Protein AF-A0A1X7TCY3-F1 (afdb_monomer_lite)

Secondary structure (DSSP, 8-state):
---S-EEE-HHHHHTBTTHHHH-SS-------------EEE-GGG--PPPPHHHHS---SEEEEEE--STT----HHHHHHHHHHHHHHHHS--SSS----EEEEETTEEEEE-SSS-EEEEEEEGGGTEEEEEE-

Foldseek 3Di:
DQDQKDFADPVLVVQEPCVVVVDPDDPDDDDDPDDRDGDIDGLQPFAADDDPVVVPDDFPDKDKDFDPDPPDFDPLSNQRSVVRVCSVVQRDDDPDPPFSWHWYDHNFWIKIDRNPQKIWIWGQDDRRGMTMITID

Radius of gyration: 16.59 Å; chains: 1; bounding box: 41×36×46 Å

Organism: Amphimedon queenslandica (NCBI:txid400682)

Structure (mmCIF, N/CA/C/O backbone):
data_AF-A0A1X7TCY3-F1
#
_entry.id   AF-A0A1X7TCY3-F1
#
loop_
_atom_site.group_PDB
_atom_site.id
_atom_site.type_symbol
_atom_site.label_atom_id
_atom_site.label_alt_id
_atom_site.label_comp_id
_atom_site.label_asym_id
_atom_site.label_entity_id
_atom_site.label_seq_id
_atom_site.pdbx_PDB_ins_code
_atom_site.Cartn_x
_atom_site.Cartn_y
_atom_site.Cartn_z
_atom_site.occupancy
_atom_site.B_iso_or_equiv
_atom_site.auth_seq_id
_atom_site.auth_comp_id
_atom_site.auth_asym_id
_atom_site.auth_atom_id
_atom_site.pdbx_PDB_model_num
ATOM 1 N N . ASN A 1 1 ? -14.920 -9.802 -8.657 1.00 52.78 1 ASN A N 1
ATOM 2 C CA . ASN A 1 1 ? -14.302 -10.869 -7.839 1.00 52.78 1 ASN A CA 1
ATOM 3 C C . ASN A 1 1 ? -13.166 -10.291 -7.012 1.00 52.78 1 ASN A C 1
ATOM 5 O O . ASN A 1 1 ? -12.562 -9.324 -7.452 1.00 52.78 1 ASN A O 1
ATOM 9 N N . MET A 1 2 ? -12.927 -10.809 -5.801 1.00 55.56 2 MET A N 1
ATOM 10 C CA . MET A 1 2 ? -11.740 -10.451 -5.011 1.00 55.56 2 MET A CA 1
ATOM 11 C C . MET A 1 2 ? -10.569 -11.301 -5.497 1.00 55.56 2 MET A C 1
ATOM 13 O O . MET A 1 2 ? -10.539 -12.500 -5.231 1.00 55.56 2 MET A O 1
ATOM 17 N N . GLU A 1 3 ? -9.649 -10.689 -6.228 1.00 70.50 3 GLU A N 1
ATOM 18 C CA . GLU A 1 3 ? -8.428 -11.338 -6.702 1.00 70.50 3 GLU A CA 1
ATOM 19 C C . GLU A 1 3 ? -7.430 -11.467 -5.537 1.00 70.50 3 GLU A C 1
ATOM 21 O O . GLU A 1 3 ? -7.356 -10.586 -4.679 1.00 70.50 3 GLU A O 1
ATOM 26 N N . LEU A 1 4 ? -6.729 -12.603 -5.448 1.00 81.25 4 LEU A N 1
ATOM 27 C CA . LEU A 1 4 ? -5.684 -12.857 -4.437 1.00 81.25 4 LEU A CA 1
ATOM 28 C C . LEU A 1 4 ? -4.290 -12.467 -4.942 1.00 81.25 4 LEU A C 1
ATOM 30 O O . LEU A 1 4 ? -3.389 -12.202 -4.150 1.00 81.25 4 LEU A O 1
ATOM 34 N N . CYS A 1 5 ? -4.138 -12.435 -6.259 1.00 86.19 5 CYS A N 1
ATOM 35 C CA . CYS A 1 5 ? -2.953 -12.008 -6.971 1.00 86.19 5 CYS A CA 1
ATOM 36 C C . CYS A 1 5 ? -3.365 -11.395 -8.306 1.00 86.19 5 CYS A C 1
ATOM 38 O O . CYS A 1 5 ? -4.496 -11.586 -8.759 1.00 86.19 5 CYS A O 1
ATOM 40 N N . GLN A 1 6 ? -2.438 -10.682 -8.936 1.00 83.94 6 GLN A N 1
ATOM 41 C CA . GLN A 1 6 ? -2.639 -10.105 -10.260 1.00 83.94 6 GLN A CA 1
ATOM 42 C C . GLN A 1 6 ? -1.427 -10.395 -11.130 1.00 83.94 6 GLN A C 1
ATOM 44 O O . GLN A 1 6 ? -0.289 -10.270 -10.678 1.00 83.94 6 GLN A O 1
ATOM 49 N N . GLN A 1 7 ? -1.673 -10.758 -12.387 1.00 83.81 7 GLN A N 1
ATOM 50 C CA . GLN A 1 7 ? -0.617 -10.755 -13.385 1.00 83.81 7 GLN A CA 1
ATOM 51 C C . GLN A 1 7 ? -0.194 -9.309 -13.664 1.00 83.81 7 GLN A C 1
ATOM 53 O O . GLN A 1 7 ? -1.048 -8.456 -13.917 1.00 83.81 7 GLN A O 1
ATOM 58 N N . ILE A 1 8 ? 1.108 -9.042 -13.615 1.00 80.00 8 ILE A N 1
ATOM 59 C CA . ILE A 1 8 ? 1.683 -7.713 -13.857 1.00 80.00 8 ILE A CA 1
ATOM 60 C C . ILE A 1 8 ? 2.597 -7.735 -15.083 1.00 80.00 8 ILE A C 1
ATOM 62 O O . ILE A 1 8 ? 3.201 -8.756 -15.411 1.00 80.00 8 ILE A O 1
ATOM 66 N N . ASN A 1 9 ? 2.688 -6.600 -15.778 1.00 76.56 9 ASN A N 1
ATOM 67 C CA . ASN A 1 9 ? 3.649 -6.425 -16.865 1.00 76.56 9 ASN A CA 1
ATOM 68 C C . ASN A 1 9 ? 5.071 -6.348 -16.274 1.00 76.56 9 ASN A C 1
ATOM 70 O O . ASN A 1 9 ? 5.246 -5.652 -15.273 1.00 76.56 9 ASN A O 1
ATOM 74 N N . PRO A 1 10 ? 6.094 -6.976 -16.879 1.00 78.75 10 PRO A N 1
ATOM 75 C CA . PRO A 1 10 ? 7.488 -6.797 -16.465 1.00 78.75 10 PRO A CA 1
ATOM 76 C C . PRO A 1 10 ? 7.947 -5.335 -16.318 1.00 78.75 10 PRO A C 1
ATOM 78 O O . PRO A 1 10 ? 8.783 -5.044 -15.464 1.00 78.75 10 PRO A O 1
ATOM 81 N N . SER A 1 11 ? 7.382 -4.387 -17.077 1.00 76.38 11 SER A N 1
ATOM 82 C CA . SER A 1 11 ? 7.660 -2.951 -16.912 1.00 76.38 11 SER A CA 1
ATOM 83 C C . SER A 1 11 ? 7.294 -2.422 -15.520 1.00 76.38 11 SER A C 1
ATOM 85 O O . SER A 1 11 ? 7.976 -1.536 -15.007 1.00 76.38 11 SER A O 1
ATOM 87 N N . PHE A 1 12 ? 6.291 -3.015 -14.864 1.00 77.81 12 PHE A N 1
ATOM 88 C CA . PHE A 1 12 ? 5.876 -2.674 -13.504 1.00 77.81 12 PHE A CA 1
ATOM 89 C C . PHE A 1 12 ? 7.001 -2.895 -12.485 1.00 77.81 12 PHE A C 1
ATOM 91 O O . PHE A 1 12 ? 7.131 -2.124 -11.537 1.00 77.81 12 PHE A O 1
ATOM 98 N N . LEU A 1 13 ? 7.871 -3.891 -12.695 1.00 78.75 13 LEU A N 1
ATOM 99 C CA . LEU A 1 13 ? 9.019 -4.122 -11.811 1.00 78.75 13 LEU A CA 1
ATOM 100 C C . LEU A 1 13 ? 10.026 -2.969 -11.852 1.00 78.75 13 LEU A C 1
ATOM 102 O O . LEU A 1 13 ? 10.641 -2.670 -10.838 1.00 78.75 13 LEU A O 1
ATOM 106 N N . ARG A 1 14 ? 10.171 -2.280 -12.991 1.00 77.62 14 ARG A N 1
ATOM 107 C CA . ARG A 1 14 ? 11.079 -1.122 -13.113 1.00 77.62 14 ARG A CA 1
ATOM 108 C C . ARG A 1 14 ? 10.550 0.124 -12.410 1.00 77.62 14 ARG A C 1
ATOM 110 O O . ARG A 1 14 ? 11.314 1.027 -12.091 1.00 77.62 14 ARG A O 1
ATOM 117 N N . MET A 1 15 ? 9.240 0.176 -12.206 1.00 78.62 15 MET A N 1
ATOM 118 C CA . MET A 1 15 ? 8.528 1.302 -11.605 1.00 78.62 15 MET A CA 1
ATOM 119 C C . MET A 1 15 ? 8.257 1.078 -10.116 1.00 78.62 15 MET A C 1
ATOM 121 O O . MET A 1 15 ? 7.634 1.921 -9.470 1.00 78.62 15 MET A O 1
ATOM 125 N N . THR A 1 16 ? 8.686 -0.062 -9.568 1.00 82.19 16 THR A N 1
ATOM 126 C CA . THR A 1 16 ? 8.396 -0.460 -8.194 1.00 82.19 16 THR A CA 1
ATOM 127 C C . THR A 1 16 ? 9.618 -1.011 -7.481 1.00 82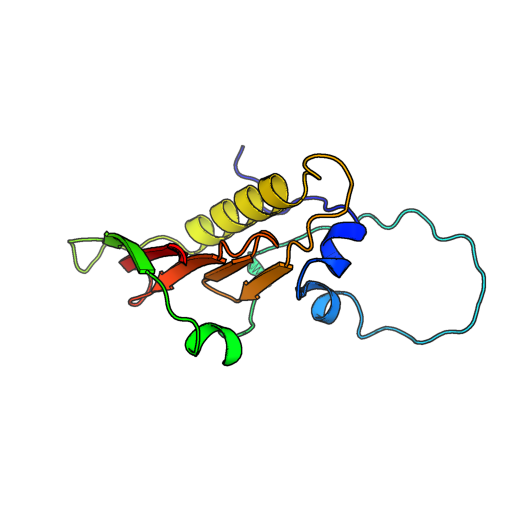.19 16 THR A C 1
ATOM 129 O O . THR A 1 16 ? 10.584 -1.440 -8.101 1.00 82.19 16 THR A O 1
ATOM 132 N N . ASN A 1 17 ? 9.565 -1.057 -6.153 1.00 84.81 17 ASN A N 1
ATOM 133 C CA . ASN A 1 17 ? 10.574 -1.744 -5.342 1.00 84.81 17 ASN A CA 1
ATOM 134 C C . ASN A 1 17 ? 10.392 -3.277 -5.312 1.00 84.81 17 ASN A C 1
ATOM 136 O O . ASN A 1 17 ? 11.054 -3.957 -4.534 1.00 84.81 17 ASN A O 1
ATOM 140 N N . LEU A 1 18 ? 9.517 -3.843 -6.153 1.00 79.62 18 LEU A N 1
ATOM 141 C CA . LEU A 1 18 ? 9.262 -5.287 -6.197 1.00 79.62 18 LEU A CA 1
ATOM 142 C C . LEU A 1 18 ? 10.362 -6.069 -6.927 1.00 79.62 18 LEU A C 1
ATOM 144 O O . LEU A 1 18 ? 10.420 -7.288 -6.798 1.00 79.62 18 LEU A O 1
ATOM 148 N N . HIS A 1 19 ? 11.254 -5.395 -7.660 1.00 70.75 19 HIS A N 1
ATOM 149 C CA . HIS A 1 19 ? 12.378 -6.044 -8.341 1.00 70.75 19 HIS A CA 1
ATOM 150 C C . HIS A 1 19 ? 13.311 -6.784 -7.367 1.00 70.75 19 HIS A C 1
ATOM 152 O O . HIS A 1 19 ? 13.841 -7.835 -7.712 1.00 70.75 19 HIS A O 1
ATOM 158 N N . GLN A 1 20 ? 13.483 -6.279 -6.140 1.00 57.47 20 GLN A N 1
ATOM 159 C CA . GLN A 1 20 ? 14.302 -6.943 -5.115 1.00 57.47 20 GLN A CA 1
ATOM 160 C C . GLN A 1 20 ? 13.706 -8.279 -4.645 1.00 57.47 20 GLN A C 1
ATOM 162 O O . GLN A 1 20 ? 14.440 -9.130 -4.167 1.00 57.47 20 GLN A O 1
ATOM 167 N N . LEU A 1 21 ? 12.393 -8.483 -4.806 1.00 53.97 21 LEU A N 1
ATOM 168 C CA . LEU A 1 21 ? 11.722 -9.750 -4.489 1.00 53.97 21 LEU A CA 1
ATOM 169 C C . LEU A 1 21 ? 11.712 -10.728 -5.671 1.00 53.97 21 LEU A C 1
ATOM 171 O O . LEU A 1 21 ? 11.375 -11.894 -5.489 1.00 53.97 21 LEU A O 1
ATOM 175 N N . ALA A 1 22 ? 12.013 -10.250 -6.881 1.00 53.72 22 ALA A N 1
ATOM 176 C CA . ALA A 1 22 ? 11.939 -11.043 -8.101 1.00 53.72 22 ALA A CA 1
ATOM 177 C C . ALA A 1 22 ? 13.265 -11.734 -8.455 1.00 53.72 22 ALA A C 1
ATOM 179 O O . ALA A 1 22 ? 13.230 -12.687 -9.225 1.00 53.72 22 ALA A O 1
ATOM 180 N N . VAL A 1 23 ? 14.412 -11.275 -7.928 1.00 45.97 23 VAL A N 1
ATOM 181 C CA . VAL A 1 23 ? 15.735 -11.800 -8.301 1.00 45.97 23 VAL A CA 1
ATOM 182 C C . VAL A 1 23 ? 16.731 -11.722 -7.131 1.00 45.97 23 VAL A C 1
ATOM 184 O O . VAL A 1 23 ? 17.337 -10.679 -6.896 1.00 45.97 23 VAL A O 1
ATOM 187 N N . GLU A 1 24 ? 16.936 -12.852 -6.447 1.00 44.97 24 GLU A N 1
ATOM 188 C CA . GLU A 1 24 ? 18.267 -13.273 -5.961 1.00 44.97 24 GLU A CA 1
ATOM 189 C C . GLU A 1 24 ? 18.928 -14.273 -6.942 1.00 44.97 24 GLU A C 1
ATOM 191 O O . GLU A 1 24 ? 20.013 -14.775 -6.672 1.00 44.97 24 GLU A O 1
ATOM 196 N N . GLU A 1 25 ? 18.324 -14.550 -8.105 1.00 46.78 25 GLU A N 1
ATOM 197 C CA . GLU A 1 25 ? 18.841 -15.530 -9.069 1.00 46.78 25 GLU A CA 1
ATOM 198 C C . GLU A 1 25 ? 19.517 -14.863 -10.283 1.00 46.78 25 GLU A C 1
ATOM 200 O O . GLU A 1 25 ? 18.878 -14.396 -11.221 1.00 46.78 25 GLU A O 1
ATOM 205 N N . GLU A 1 26 ? 20.850 -14.871 -10.211 1.00 41.88 26 GLU A N 1
ATOM 206 C CA . GLU A 1 26 ? 21.790 -15.085 -11.320 1.00 41.88 26 GLU A CA 1
ATOM 207 C C . GLU A 1 26 ? 22.009 -13.936 -12.326 1.00 41.88 26 GLU A C 1
ATOM 209 O O . GLU A 1 26 ? 21.341 -13.769 -13.347 1.00 41.88 26 GLU A O 1
ATOM 214 N N . GLU A 1 27 ? 23.099 -13.201 -12.081 1.00 41.47 27 GLU A N 1
ATOM 215 C CA . GLU A 1 27 ? 23.968 -12.711 -13.151 1.00 41.47 27 GLU A CA 1
ATOM 216 C C . GLU A 1 27 ? 24.485 -13.913 -13.970 1.00 41.47 27 GLU A C 1
ATOM 218 O O . GLU A 1 27 ? 25.570 -14.418 -13.701 1.00 41.47 27 GLU A O 1
ATOM 223 N N . GLU A 1 28 ? 23.738 -14.390 -14.969 1.00 41.97 28 GLU A N 1
ATOM 224 C CA . GLU A 1 28 ? 24.316 -15.249 -16.011 1.00 41.97 28 GLU A CA 1
ATOM 225 C C . GLU A 1 28 ? 24.283 -14.580 -17.390 1.00 41.97 28 GLU A C 1
ATOM 227 O O . GLU A 1 28 ? 23.251 -14.254 -17.985 1.00 41.97 28 GLU A O 1
ATOM 232 N N . GLU A 1 29 ? 25.501 -14.376 -17.885 1.00 42.75 29 GLU A N 1
ATOM 233 C CA . GLU A 1 29 ? 25.867 -14.128 -19.267 1.00 42.75 29 GLU A CA 1
ATOM 234 C C . GLU A 1 29 ? 25.244 -15.190 -20.188 1.00 42.75 29 GLU A C 1
ATOM 236 O O . GLU A 1 29 ? 25.674 -16.338 -20.211 1.00 42.75 29 GLU A O 1
ATOM 241 N N . GLY A 1 30 ? 24.269 -14.832 -21.024 1.00 43.12 30 GLY A N 1
ATOM 242 C CA . GLY A 1 30 ? 23.822 -15.787 -22.038 1.00 43.12 30 GLY A CA 1
ATOM 243 C C . GLY A 1 30 ? 22.568 -15.384 -22.782 1.00 43.12 30 GLY A C 1
ATOM 244 O O . GLY A 1 30 ? 21.456 -15.503 -22.276 1.00 43.12 30 GLY A O 1
ATOM 245 N N . GLY A 1 31 ? 22.736 -14.949 -24.031 1.00 50.34 31 GLY A N 1
ATOM 246 C CA . GLY A 1 31 ? 21.628 -14.734 -24.953 1.00 50.34 31 GLY A CA 1
ATOM 247 C C . GLY A 1 31 ? 20.844 -16.024 -25.184 1.00 50.34 31 GLY A C 1
ATOM 248 O O . GLY A 1 31 ? 21.260 -16.869 -25.968 1.00 50.34 31 GLY A O 1
ATOM 249 N N . THR A 1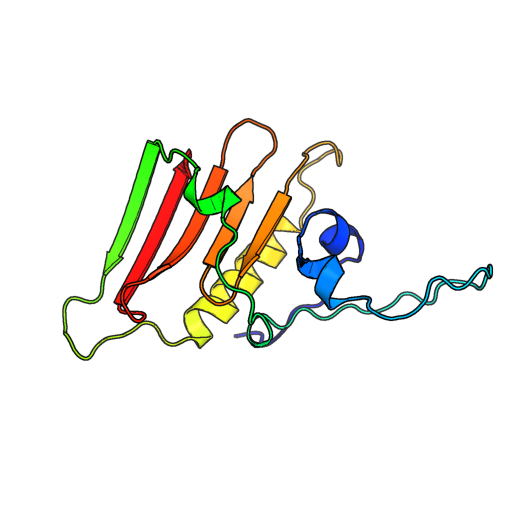 32 ? 19.684 -16.138 -24.545 1.00 41.69 32 THR A N 1
ATOM 250 C CA . THR A 1 32 ? 18.668 -17.135 -24.887 1.00 41.69 32 THR A CA 1
ATOM 251 C C . THR A 1 32 ? 17.310 -16.445 -24.898 1.00 41.69 32 THR A C 1
ATOM 253 O O . THR A 1 32 ? 17.034 -15.585 -24.062 1.00 41.69 32 THR A O 1
ATOM 256 N N . GLU A 1 33 ? 16.494 -16.762 -25.901 1.00 45.78 33 GLU A N 1
ATOM 257 C CA . GLU A 1 33 ? 15.156 -16.213 -26.128 1.00 45.78 33 GLU A CA 1
ATOM 258 C C . GLU A 1 33 ? 14.347 -16.155 -24.821 1.00 45.78 33 GLU A C 1
ATOM 260 O O . GLU A 1 33 ? 13.957 -17.185 -24.268 1.00 45.78 33 GLU A O 1
ATOM 265 N N . ARG A 1 34 ? 14.107 -14.939 -24.306 1.00 57.41 34 ARG A N 1
ATOM 266 C CA . ARG A 1 34 ? 13.311 -14.722 -23.092 1.00 57.41 34 ARG A CA 1
ATOM 267 C C . ARG A 1 34 ? 11.876 -15.156 -23.362 1.00 57.41 34 ARG A C 1
ATOM 269 O O . ARG A 1 34 ? 11.094 -14.417 -23.957 1.00 57.41 34 ARG A O 1
ATOM 276 N N . ARG A 1 35 ? 11.533 -16.366 -22.924 1.00 57.06 35 ARG A N 1
ATOM 277 C CA . ARG A 1 35 ? 10.148 -16.820 -22.780 1.00 57.06 35 ARG A CA 1
ATOM 278 C C . ARG A 1 35 ? 9.393 -15.730 -22.011 1.00 57.06 35 ARG A C 1
ATOM 280 O O . ARG A 1 35 ? 9.909 -15.256 -21.008 1.00 57.06 35 ARG A O 1
ATOM 287 N N . GLU A 1 36 ? 8.219 -15.301 -22.481 1.00 62.19 36 GLU A N 1
ATOM 288 C CA . GLU A 1 36 ? 7.402 -14.318 -21.752 1.00 62.19 36 GLU A CA 1
ATOM 289 C C . GLU A 1 36 ? 7.087 -14.853 -20.348 1.00 62.19 36 GLU A C 1
ATOM 291 O O . GLU A 1 36 ? 6.189 -15.680 -20.155 1.00 62.19 36 GLU A O 1
ATOM 296 N N . GLU A 1 37 ? 7.862 -14.415 -19.361 1.00 71.75 37 GLU A N 1
ATOM 297 C CA . GLU A 1 37 ? 7.663 -14.779 -17.969 1.00 71.75 37 GLU A CA 1
ATOM 298 C C . GLU A 1 37 ? 6.372 -14.134 -17.471 1.00 71.75 37 GLU A C 1
ATOM 300 O O . GLU A 1 37 ? 6.174 -12.917 -17.519 1.00 71.75 37 GLU A O 1
ATOM 305 N N . ARG A 1 38 ? 5.451 -14.975 -16.997 1.00 78.94 38 ARG A N 1
ATOM 306 C CA . ARG A 1 38 ? 4.217 -14.508 -16.370 1.00 78.94 38 ARG A CA 1
ATOM 307 C C . ARG A 1 38 ? 4.513 -14.167 -14.919 1.00 78.94 38 ARG A C 1
ATOM 309 O O . ARG A 1 38 ? 4.621 -15.059 -14.085 1.00 78.94 38 ARG A O 1
ATOM 316 N N . LEU A 1 39 ? 4.593 -12.877 -14.624 1.00 81.31 39 LEU A N 1
ATOM 317 C CA . LEU A 1 39 ? 4.800 -12.380 -13.269 1.00 81.31 39 LEU A CA 1
ATOM 318 C C . LEU A 1 39 ? 3.465 -12.257 -12.535 1.00 81.31 39 LEU A C 1
ATOM 320 O O . LEU A 1 39 ? 2.528 -11.633 -13.039 1.00 81.31 39 LEU A O 1
ATOM 324 N N . LEU A 1 40 ? 3.388 -12.829 -11.335 1.00 85.69 40 LEU A N 1
ATOM 325 C CA . LEU A 1 40 ? 2.226 -12.744 -10.454 1.00 85.69 40 LEU A CA 1
ATOM 326 C C . LEU A 1 40 ? 2.593 -11.967 -9.191 1.00 85.69 40 LEU A C 1
ATOM 328 O O . LEU A 1 40 ? 3.494 -12.355 -8.453 1.00 85.69 40 LEU A O 1
ATOM 332 N N . PHE A 1 41 ? 1.861 -10.891 -8.918 1.00 84.69 41 PHE A N 1
ATOM 333 C CA . PHE A 1 41 ? 2.016 -10.109 -7.699 1.00 84.69 41 PHE A CA 1
ATOM 334 C C . PHE A 1 41 ? 1.060 -10.603 -6.610 1.00 84.69 41 PHE A C 1
ATOM 336 O O . PHE A 1 41 ? -0.159 -10.597 -6.798 1.00 84.69 41 PHE A O 1
ATOM 343 N N . PHE A 1 42 ? 1.618 -10.993 -5.461 1.00 88.44 42 PHE A N 1
ATOM 344 C CA . PHE A 1 42 ? 0.887 -11.420 -4.267 1.00 88.44 42 PHE A CA 1
ATOM 345 C C . PHE A 1 42 ? 1.141 -10.425 -3.121 1.00 88.44 42 PHE A C 1
ATOM 347 O O . PHE A 1 42 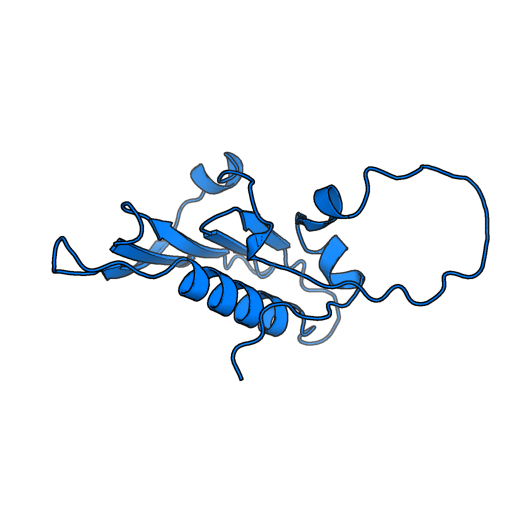? 2.160 -10.532 -2.441 1.00 88.44 42 PHE A O 1
ATOM 354 N N . PRO A 1 43 ? 0.227 -9.478 -2.841 1.00 87.94 43 PRO A N 1
ATOM 355 C CA . PRO A 1 43 ? 0.442 -8.468 -1.802 1.00 87.94 43 PRO A CA 1
ATOM 356 C C . PRO A 1 43 ? 0.622 -9.059 -0.405 1.00 87.94 43 PRO A C 1
ATOM 358 O O . PRO A 1 43 ? 1.270 -8.452 0.435 1.00 87.94 43 PRO A O 1
ATOM 361 N N . CYS A 1 44 ? 0.064 -10.246 -0.154 1.00 88.06 44 CYS A N 1
ATOM 362 C CA . CYS A 1 44 ? 0.234 -10.948 1.115 1.00 88.06 44 CYS A CA 1
ATOM 363 C C . CYS A 1 44 ? 1.669 -11.424 1.376 1.00 88.06 44 CYS A C 1
ATOM 365 O O . CYS A 1 44 ? 1.953 -11.850 2.490 1.00 88.06 44 CYS A O 1
ATOM 367 N N . LEU A 1 45 ? 2.546 -11.392 0.367 1.00 89.25 45 LEU A N 1
ATOM 368 C CA . LEU A 1 45 ? 3.964 -11.724 0.507 1.00 89.25 45 LEU A CA 1
ATOM 369 C C . LEU A 1 45 ? 4.829 -10.497 0.832 1.00 89.25 45 LEU A C 1
ATOM 371 O O . LEU A 1 45 ? 6.030 -10.644 1.037 1.00 89.25 45 LEU A O 1
ATOM 375 N N . LEU A 1 46 ? 4.247 -9.294 0.905 1.00 87.94 46 LEU A N 1
ATOM 376 C CA . LEU A 1 46 ? 4.966 -8.101 1.346 1.00 87.94 46 LEU A CA 1
ATOM 377 C C . LEU A 1 46 ? 5.254 -8.198 2.847 1.00 87.94 46 LEU A C 1
ATOM 379 O O . LEU A 1 46 ? 4.348 -8.108 3.673 1.00 87.94 46 LEU A O 1
ATOM 383 N N . SER A 1 47 ? 6.525 -8.371 3.193 1.00 87.81 47 SER A N 1
ATOM 384 C CA . SER A 1 47 ? 7.000 -8.478 4.578 1.00 87.81 47 SER A CA 1
ATOM 385 C C . SER A 1 47 ? 7.854 -7.292 5.020 1.00 87.81 47 SER A C 1
ATOM 387 O O . SER A 1 47 ? 8.097 -7.135 6.215 1.00 87.81 47 SER A O 1
ATOM 389 N N . THR A 1 48 ? 8.295 -6.459 4.077 1.00 90.06 48 THR A N 1
ATOM 390 C CA . THR A 1 48 ? 9.166 -5.317 4.348 1.00 90.06 48 THR A CA 1
ATOM 391 C C . THR A 1 48 ? 8.458 -4.266 5.197 1.00 90.06 48 THR A C 1
ATOM 393 O O . THR A 1 48 ? 7.252 -4.035 5.065 1.00 90.06 48 THR A O 1
ATOM 396 N N . ASP A 1 49 ? 9.220 -3.630 6.083 1.00 91.19 49 ASP A N 1
ATOM 397 C CA . ASP A 1 49 ? 8.775 -2.456 6.825 1.00 91.19 49 ASP A CA 1
ATOM 398 C C . ASP A 1 49 ? 8.766 -1.206 5.936 1.00 91.19 49 ASP A C 1
ATOM 400 O O . ASP A 1 49 ? 9.278 -1.208 4.813 1.00 91.19 49 ASP A O 1
ATOM 404 N N . ARG A 1 50 ? 8.144 -0.131 6.435 1.00 91.38 50 ARG A N 1
ATOM 405 C CA . ARG A 1 50 ? 8.122 1.156 5.736 1.00 91.38 50 ARG A CA 1
ATOM 406 C C . ARG A 1 50 ? 9.563 1.671 5.557 1.00 91.38 50 ARG A C 1
ATOM 408 O O . ARG A 1 50 ? 10.260 1.776 6.564 1.00 91.38 50 ARG A O 1
ATOM 415 N N . PRO A 1 51 ? 9.987 2.052 4.337 1.00 89.38 51 PRO A N 1
ATOM 416 C CA . PRO A 1 51 ? 11.305 2.648 4.113 1.00 89.38 51 PRO A CA 1
ATOM 417 C C . PRO A 1 51 ? 11.471 4.006 4.808 1.00 89.38 51 PRO A C 1
ATOM 419 O O . PRO A 1 51 ? 10.526 4.805 4.849 1.00 89.38 51 PRO A O 1
ATOM 422 N N . ASP A 1 52 ? 12.680 4.300 5.288 1.00 87.06 52 ASP A N 1
ATOM 423 C CA . ASP A 1 52 ? 12.999 5.547 5.996 1.00 87.06 52 ASP A CA 1
ATOM 424 C C . ASP A 1 52 ? 12.802 6.782 5.105 1.00 87.06 52 ASP A C 1
ATOM 426 O O . ASP A 1 52 ? 12.340 7.827 5.574 1.00 87.06 52 ASP A O 1
ATOM 430 N N . GLU A 1 53 ? 13.041 6.673 3.797 1.00 83.31 53 GLU A N 1
ATOM 431 C CA . GLU A 1 53 ? 12.842 7.769 2.844 1.00 83.31 53 GLU A CA 1
ATOM 432 C C . GLU A 1 53 ? 11.380 8.240 2.817 1.00 83.31 53 GLU A C 1
ATOM 434 O O . GLU A 1 53 ? 11.108 9.430 2.649 1.00 83.31 53 GLU A O 1
ATOM 439 N N . MET A 1 54 ? 10.432 7.323 3.045 1.00 81.81 54 MET A N 1
ATOM 440 C CA . MET A 1 54 ? 8.997 7.634 3.076 1.00 81.81 54 MET A CA 1
ATOM 441 C C . MET A 1 54 ? 8.572 8.319 4.380 1.00 81.81 54 MET A C 1
ATOM 443 O O . MET A 1 54 ? 7.509 8.940 4.434 1.00 81.81 54 MET A O 1
ATOM 447 N N . THR A 1 55 ? 9.386 8.233 5.437 1.00 75.94 55 THR A N 1
ATOM 448 C CA . THR A 1 55 ? 9.123 8.923 6.713 1.00 75.94 55 THR A CA 1
ATOM 449 C C . THR A 1 55 ? 9.470 10.409 6.660 1.00 75.94 55 THR A C 1
ATOM 451 O O . THR A 1 55 ? 8.885 11.205 7.391 1.00 75.94 55 THR A O 1
ATOM 454 N N . SER A 1 56 ? 10.380 10.791 5.760 1.00 72.44 56 SER A N 1
ATOM 455 C CA . SER A 1 56 ? 10.883 12.163 5.619 1.00 72.44 56 SER A CA 1
ATOM 456 C C . SER A 1 56 ? 10.000 13.044 4.727 1.00 72.44 56 SER A C 1
ATOM 458 O O . SER A 1 56 ? 10.290 14.222 4.515 1.00 72.44 56 SER A O 1
ATOM 460 N N . GLN A 1 57 ? 8.934 12.475 4.164 1.00 72.81 57 GLN A N 1
ATOM 461 C CA . GLN A 1 57 ? 8.096 13.147 3.187 1.00 72.81 57 GLN A CA 1
ATOM 462 C C . GLN A 1 57 ? 7.092 14.098 3.845 1.00 72.81 57 GLN A C 1
ATOM 464 O O . GLN A 1 57 ? 6.374 13.736 4.776 1.00 72.81 57 GLN A O 1
ATOM 469 N N . VAL A 1 58 ? 7.021 15.327 3.330 1.00 75.94 58 VAL A N 1
ATOM 470 C CA . VAL A 1 58 ? 6.069 16.341 3.795 1.00 75.94 58 VAL A CA 1
ATOM 471 C C . VAL A 1 58 ? 4.770 16.203 3.009 1.00 75.94 58 VAL A C 1
ATOM 473 O O . VAL A 1 58 ? 4.727 16.485 1.813 1.00 75.94 58 VAL A O 1
ATOM 476 N N . TYR A 1 59 ? 3.706 15.787 3.689 1.00 82.62 59 TYR A N 1
ATOM 477 C CA . TYR A 1 59 ? 2.364 15.716 3.116 1.00 82.62 59 TYR A CA 1
ATOM 478 C C . TYR A 1 59 ? 1.595 17.006 3.407 1.00 82.62 59 TYR A C 1
ATOM 480 O O . TYR A 1 59 ? 1.628 17.517 4.527 1.00 82.62 59 TYR A O 1
ATOM 488 N N . GLN A 1 60 ? 0.906 17.540 2.399 1.00 83.19 60 GLN A N 1
ATOM 489 C CA . GLN A 1 60 ? 0.176 18.806 2.503 1.00 83.19 60 GLN A CA 1
ATOM 490 C C . GLN A 1 60 ? -1.234 18.612 3.068 1.00 83.19 60 GLN A C 1
ATOM 492 O O . GLN A 1 60 ? -1.730 19.461 3.808 1.00 83.19 60 GLN A O 1
ATOM 497 N N . PHE A 1 61 ? -1.894 17.506 2.722 1.00 90.12 61 PHE A N 1
ATOM 498 C CA . PHE A 1 61 ? -3.249 17.197 3.176 1.00 90.12 61 PHE A CA 1
ATOM 499 C C . PHE A 1 61 ? -3.509 15.688 3.166 1.00 90.12 61 PHE A C 1
ATOM 501 O O . PHE A 1 61 ? -2.783 14.920 2.536 1.00 90.12 61 PHE A O 1
ATOM 508 N N . GLY A 1 62 ? -4.556 15.245 3.861 1.00 91.69 62 GLY A N 1
ATOM 509 C CA . GLY A 1 62 ? -4.904 13.831 3.907 1.00 91.69 62 GLY A CA 1
ATOM 510 C C . GLY A 1 62 ? -6.259 13.535 4.535 1.00 91.69 62 GLY A C 1
ATOM 511 O O . GLY A 1 62 ? -6.947 14.422 5.040 1.00 91.69 62 GLY A O 1
ATOM 512 N N . TRP A 1 63 ? -6.622 12.258 4.502 1.00 94.94 63 TRP A N 1
ATOM 513 C CA . TRP A 1 63 ? -7.842 11.690 5.065 1.00 94.94 63 TRP A CA 1
ATOM 514 C C . TRP A 1 63 ? -7.485 10.493 5.962 1.00 94.94 63 TRP A C 1
ATOM 516 O O . TRP A 1 63 ? -6.615 9.701 5.606 1.00 94.94 63 TRP A O 1
ATOM 526 N N . CYS A 1 64 ? -8.175 10.330 7.097 1.00 94.00 64 CYS A N 1
ATOM 527 C CA . CYS A 1 64 ? -8.164 9.093 7.895 1.00 94.00 64 CYS A CA 1
ATOM 528 C C . CYS A 1 64 ? -9.573 8.508 7.908 1.00 94.00 64 CYS A C 1
ATOM 530 O O . CYS A 1 64 ? -10.545 9.205 8.213 1.00 94.00 64 CYS A O 1
ATOM 532 N N . LEU A 1 65 ? -9.673 7.220 7.604 1.00 94.62 65 LEU A N 1
ATOM 533 C CA . LEU A 1 65 ? -10.857 6.422 7.883 1.00 94.62 65 LEU A CA 1
ATOM 534 C C . LEU A 1 65 ? -10.564 5.570 9.118 1.00 94.62 65 LEU A C 1
ATOM 536 O O . LEU A 1 65 ? -9.801 4.610 9.024 1.00 94.62 65 LEU A O 1
ATOM 540 N N . GLN A 1 66 ? -11.162 5.925 10.257 1.00 95.56 66 GLN A N 1
ATOM 541 C CA . GLN A 1 66 ? -10.887 5.292 11.548 1.00 95.56 66 GLN A CA 1
ATOM 542 C C . GLN A 1 66 ? -12.064 4.453 12.050 1.00 95.56 66 GLN A C 1
ATOM 544 O O . GLN A 1 66 ? -13.224 4.871 12.007 1.00 95.56 66 GLN A O 1
ATOM 549 N N . CYS A 1 67 ? -11.751 3.279 12.585 1.00 94.62 67 CYS A N 1
ATOM 550 C CA . CYS A 1 67 ? -12.670 2.484 13.384 1.00 94.62 67 CYS A CA 1
ATOM 551 C C . CYS A 1 67 ? -12.904 3.170 14.739 1.00 94.62 67 CYS A C 1
ATOM 553 O O . CYS A 1 67 ? -11.967 3.437 15.478 1.00 94.62 67 CYS A O 1
ATOM 555 N N . THR A 1 68 ? -14.161 3.431 15.099 1.00 94.00 68 THR A N 1
ATOM 556 C CA . THR A 1 68 ? -14.505 4.097 16.372 1.00 94.00 68 THR A CA 1
ATOM 557 C C . THR A 1 68 ? -14.678 3.131 17.546 1.00 94.00 68 THR A C 1
ATOM 559 O O . THR A 1 68 ? -14.660 3.543 18.702 1.00 94.00 68 THR A O 1
ATOM 562 N N . SER A 1 69 ? -14.858 1.840 17.263 1.00 95.19 69 SER A N 1
ATOM 563 C CA . SER A 1 69 ? -14.944 0.782 18.269 1.00 95.19 69 SER A CA 1
ATOM 564 C C . SER A 1 69 ? -13.589 0.112 18.437 1.00 95.19 69 SER A C 1
ATOM 566 O O . SER A 1 69 ? -12.983 -0.304 17.451 1.00 95.19 69 SER A O 1
ATOM 568 N N . LYS A 1 70 ? -13.179 -0.103 19.692 1.00 90.56 70 LYS A N 1
ATOM 569 C CA . LYS A 1 70 ? -11.924 -0.781 20.052 1.00 90.56 70 LYS A CA 1
ATOM 570 C C . LYS A 1 70 ? -11.781 -2.175 19.428 1.00 90.56 70 LYS A C 1
ATOM 572 O O . LYS A 1 70 ? -10.670 -2.654 19.254 1.00 90.56 70 LYS A O 1
ATOM 577 N N . HIS A 1 71 ? -12.891 -2.835 19.107 1.00 94.00 71 HIS A N 1
ATOM 578 C CA . HIS A 1 71 ? -12.893 -4.197 18.568 1.00 94.00 71 HIS A CA 1
ATOM 579 C C . HIS A 1 71 ? -13.056 -4.256 17.047 1.00 94.00 71 HIS A C 1
ATOM 581 O O . HIS A 1 71 ? -13.140 -5.347 16.488 1.00 94.00 71 HIS A O 1
ATOM 587 N N . HIS A 1 72 ? -13.131 -3.107 16.371 1.00 94.44 72 HIS A N 1
ATOM 588 C CA . HIS A 1 72 ? -13.191 -3.051 14.916 1.00 94.44 72 HIS A CA 1
ATOM 589 C C . HIS A 1 72 ? -11.802 -2.793 14.346 1.00 94.44 72 HIS A C 1
ATOM 591 O O . HIS A 1 72 ? -11.043 -1.979 14.865 1.00 94.44 72 HIS A O 1
ATOM 597 N N . PHE A 1 73 ? -11.486 -3.502 13.271 1.00 94.81 73 PHE A N 1
ATOM 598 C CA . PHE A 1 73 ? -10.222 -3.402 12.562 1.00 94.81 73 PHE A CA 1
ATOM 599 C C . PHE A 1 73 ? -10.460 -3.658 11.076 1.00 94.81 73 PHE A C 1
ATOM 601 O O . PHE A 1 73 ? -11.360 -4.409 10.686 1.00 94.81 73 PHE A O 1
ATOM 608 N N . PHE A 1 74 ? -9.631 -3.047 10.241 1.00 92.81 74 PHE A N 1
ATOM 609 C CA . PHE A 1 74 ? -9.516 -3.376 8.833 1.00 92.81 74 PHE A CA 1
ATOM 610 C C . PHE A 1 74 ? -8.802 -4.726 8.711 1.00 92.81 74 PHE A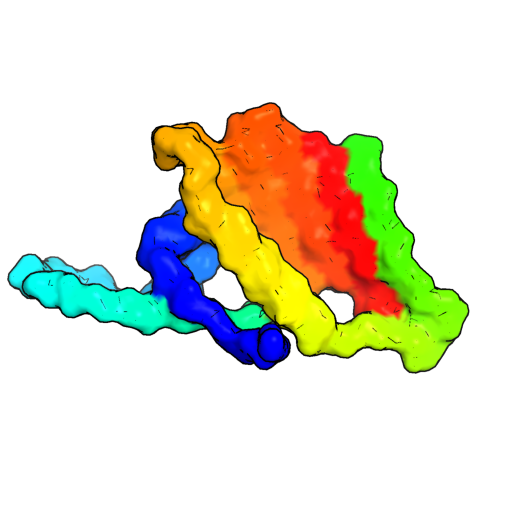 C 1
ATOM 612 O O . PHE A 1 74 ? -7.662 -4.859 9.156 1.00 92.81 74 PHE A O 1
ATOM 619 N N . PRO A 1 75 ? -9.430 -5.755 8.118 1.00 90.19 75 PRO A N 1
ATOM 620 C CA . PRO A 1 75 ? -8.760 -7.032 7.921 1.00 90.19 75 PRO A CA 1
ATOM 621 C C . PRO A 1 75 ? -7.528 -6.856 7.018 1.00 90.19 75 PRO A C 1
ATOM 623 O O . PRO A 1 75 ? -7.623 -6.106 6.048 1.00 90.19 75 PRO A O 1
ATOM 626 N N . PRO A 1 76 ? -6.429 -7.610 7.202 1.00 83.88 76 PRO A N 1
ATOM 627 C CA . PRO A 1 76 ? -5.259 -7.538 6.313 1.00 83.88 76 PRO A CA 1
ATOM 628 C C . PRO A 1 76 ? -5.611 -7.705 4.825 1.00 83.88 76 PRO A C 1
ATOM 630 O O . PRO A 1 76 ? -5.069 -7.041 3.944 1.00 83.88 76 PRO A O 1
ATOM 633 N N . ARG A 1 77 ? -6.630 -8.530 4.540 1.00 86.44 77 ARG A N 1
ATOM 634 C CA . ARG A 1 77 ? -7.179 -8.719 3.190 1.00 86.44 77 ARG A CA 1
ATOM 635 C C . ARG A 1 77 ? -7.669 -7.419 2.544 1.00 86.44 77 ARG A C 1
ATOM 637 O O . ARG A 1 77 ? -7.597 -7.304 1.324 1.00 86.44 77 ARG A O 1
ATOM 644 N N . TYR A 1 78 ? -8.165 -6.464 3.330 1.00 87.00 78 TYR A N 1
ATOM 645 C CA . TYR A 1 78 ? -8.562 -5.149 2.834 1.00 87.00 78 TYR A CA 1
ATOM 646 C C . TYR A 1 78 ? -7.376 -4.446 2.169 1.00 87.00 78 TYR A C 1
ATOM 648 O O . TYR A 1 78 ? -7.498 -4.018 1.022 1.00 87.00 78 TYR A O 1
ATOM 656 N N . PHE A 1 79 ? -6.218 -4.414 2.841 1.00 86.19 79 PHE A N 1
ATOM 657 C CA . PHE A 1 79 ? -5.002 -3.833 2.276 1.00 86.19 79 PHE A CA 1
ATOM 658 C C . PHE A 1 79 ? -4.554 -4.580 1.025 1.00 86.19 79 PHE A C 1
ATOM 660 O O . PHE A 1 79 ? -4.305 -3.951 0.008 1.00 86.19 79 PHE A O 1
ATOM 667 N N . HIS A 1 80 ? -4.526 -5.915 1.048 1.00 87.75 80 HIS A N 1
ATOM 668 C CA . HIS A 1 80 ? -4.090 -6.688 -0.119 1.00 87.75 80 HIS A CA 1
ATOM 669 C C . HIS A 1 80 ? -4.935 -6.384 -1.363 1.00 87.75 80 HIS A C 1
ATOM 671 O O . HIS A 1 80 ? -4.396 -6.151 -2.442 1.00 87.75 80 HIS A O 1
ATOM 677 N N . VAL A 1 81 ? -6.262 -6.332 -1.211 1.00 87.44 81 VAL A N 1
ATOM 678 C CA . VAL A 1 81 ? -7.172 -5.996 -2.316 1.00 87.44 81 VAL A CA 1
ATOM 679 C C . VAL A 1 81 ? -6.980 -4.548 -2.768 1.00 87.44 81 VAL A C 1
ATOM 681 O O . VAL A 1 81 ? -7.016 -4.274 -3.969 1.00 87.44 81 VAL A O 1
ATOM 684 N N . LEU A 1 82 ? -6.770 -3.622 -1.831 1.00 86.44 82 LEU A N 1
ATOM 685 C CA . LEU A 1 82 ? -6.492 -2.224 -2.141 1.00 86.44 82 LEU A CA 1
ATOM 686 C C . LEU A 1 82 ? -5.186 -2.078 -2.933 1.00 86.44 82 LEU A C 1
ATOM 688 O O . LEU A 1 82 ? -5.188 -1.449 -3.989 1.00 86.44 82 LEU A O 1
ATOM 692 N N . SER A 1 83 ? -4.114 -2.723 -2.478 1.00 83.75 83 SER A N 1
ATOM 693 C CA . SER A 1 83 ? -2.806 -2.747 -3.130 1.00 83.75 83 SER A CA 1
ATOM 694 C C . SER A 1 83 ? -2.870 -3.367 -4.519 1.00 83.75 83 SER A C 1
ATOM 696 O O . SER A 1 83 ? -2.274 -2.810 -5.431 1.00 83.75 83 SER A O 1
ATOM 698 N N . LEU A 1 84 ? -3.642 -4.444 -4.731 1.00 85.38 84 LEU A N 1
ATOM 699 C CA . LEU A 1 84 ? -3.867 -5.007 -6.075 1.00 85.38 84 LEU A CA 1
ATOM 700 C C . LEU A 1 84 ? -4.558 -4.010 -6.999 1.00 85.38 84 LEU A C 1
ATOM 702 O O . LEU A 1 84 ? -4.102 -3.766 -8.114 1.00 85.38 84 LEU A O 1
ATOM 706 N N . ARG A 1 85 ? -5.644 -3.389 -6.526 1.00 84.44 85 ARG A N 1
ATOM 707 C CA . ARG A 1 85 ? -6.389 -2.406 -7.324 1.00 84.44 85 ARG A CA 1
ATOM 708 C C . ARG A 1 85 ? -5.543 -1.189 -7.668 1.00 84.44 85 ARG A C 1
ATOM 710 O O . ARG A 1 85 ? -5.648 -0.679 -8.782 1.00 84.44 85 ARG A O 1
ATOM 717 N N . LEU A 1 86 ? -4.733 -0.721 -6.723 1.00 79.44 86 LEU A N 1
ATOM 718 C CA . LEU A 1 86 ? -3.822 0.394 -6.939 1.00 79.44 86 LEU A CA 1
ATOM 719 C C . LEU A 1 86 ? -2.686 -0.017 -7.877 1.00 79.44 86 LEU A C 1
ATOM 721 O O . LEU A 1 86 ? -2.478 0.677 -8.862 1.00 79.44 86 LEU A O 1
ATOM 725 N N . ALA A 1 87 ? -2.054 -1.175 -7.680 1.00 75.12 87 ALA A N 1
ATOM 726 C CA . ALA A 1 87 ? -1.052 -1.716 -8.599 1.00 75.12 87 ALA A CA 1
ATOM 727 C C . ALA A 1 87 ? -1.584 -1.783 -10.038 1.00 75.12 87 ALA A C 1
ATOM 729 O O . ALA A 1 87 ? -0.949 -1.249 -10.941 1.00 75.12 87 ALA A O 1
ATOM 730 N N . TYR A 1 88 ? -2.787 -2.327 -10.253 1.00 73.00 88 TYR A N 1
ATOM 731 C CA . TYR A 1 88 ? -3.405 -2.389 -11.581 1.00 73.00 88 TYR A CA 1
ATOM 732 C C . TYR A 1 88 ? -3.700 -1.002 -12.164 1.00 73.00 88 TYR A C 1
ATOM 734 O O . TYR A 1 88 ? -3.361 -0.716 -13.312 1.00 73.00 88 TYR A O 1
ATOM 742 N N . LYS A 1 89 ? -4.309 -0.108 -11.374 1.00 74.00 89 LYS A N 1
ATOM 743 C CA . LYS A 1 89 ? -4.634 1.252 -11.827 1.00 74.00 89 LYS A CA 1
ATOM 744 C C . LYS A 1 89 ? -3.374 2.051 -12.176 1.00 74.00 89 LYS A C 1
ATOM 746 O O . LYS A 1 89 ? -3.407 2.859 -13.099 1.00 74.00 89 LYS A O 1
ATOM 751 N N . MET A 1 90 ? -2.285 1.818 -11.449 1.00 66.06 90 MET A N 1
ATOM 752 C CA . MET A 1 90 ? -1.002 2.490 -11.644 1.00 66.06 90 MET A CA 1
ATOM 753 C C . MET A 1 90 ? -0.154 1.843 -12.748 1.00 66.06 90 MET A C 1
ATOM 755 O O . MET A 1 90 ? 0.660 2.538 -13.351 1.00 66.06 90 MET A O 1
ATOM 759 N N . ALA A 1 91 ? -0.383 0.561 -13.055 1.00 60.16 91 ALA A N 1
ATOM 760 C CA . ALA A 1 91 ? 0.257 -0.173 -14.147 1.00 60.16 91 ALA A CA 1
ATOM 761 C C . ALA A 1 91 ? -0.261 0.212 -15.542 1.00 60.16 91 ALA A C 1
ATOM 763 O O . ALA A 1 91 ? 0.340 -0.187 -16.536 1.00 60.16 91 ALA A O 1
ATOM 764 N N . LEU A 1 92 ? -1.361 0.967 -15.643 1.00 59.03 92 LEU A N 1
ATOM 765 C CA . LEU A 1 92 ? -1.825 1.499 -16.921 1.00 59.03 92 LEU A CA 1
ATOM 766 C C . LEU A 1 92 ? -0.960 2.714 -17.304 1.00 59.03 92 LEU A C 1
ATOM 768 O O . LEU A 1 92 ? -1.056 3.750 -16.629 1.00 59.03 92 LEU A O 1
ATOM 772 N N . PRO A 1 93 ? -0.136 2.632 -18.369 1.00 53.72 93 PRO A N 1
ATOM 773 C CA . PRO A 1 93 ? 0.531 3.811 -18.900 1.00 53.72 93 PRO A CA 1
ATOM 774 C C . PRO A 1 93 ? -0.555 4.796 -19.340 1.00 53.72 93 PRO A C 1
ATOM 776 O O . PRO A 1 93 ? -1.363 4.504 -20.221 1.00 53.72 93 PRO A O 1
ATOM 779 N N . GLN A 1 94 ? -0.627 5.953 -18.683 1.00 54.66 94 GLN A N 1
ATOM 780 C CA . GLN A 1 94 ? -1.364 7.077 -19.248 1.00 54.66 94 GLN A CA 1
ATOM 781 C C . GLN A 1 94 ? -0.385 7.772 -20.172 1.00 54.66 94 GLN A C 1
ATOM 783 O O . GLN A 1 94 ? 0.573 8.340 -19.671 1.00 54.66 94 GLN A O 1
ATOM 788 N N . GLU A 1 95 ? -0.614 7.602 -21.473 1.00 49.28 95 GLU A N 1
ATOM 789 C CA . GLU A 1 95 ? -0.002 8.303 -22.604 1.00 49.28 95 GLU A CA 1
ATOM 790 C C . GLU A 1 95 ? 1.493 8.662 -22.455 1.00 49.28 95 GLU A C 1
ATOM 792 O O . GLU A 1 95 ? 1.889 9.548 -21.704 1.00 49.28 95 GLU A O 1
ATOM 797 N N . ASP A 1 96 ? 2.310 8.015 -23.296 1.00 51.25 96 ASP A N 1
ATOM 798 C CA . ASP A 1 96 ? 3.674 8.428 -23.662 1.00 51.25 96 ASP A CA 1
ATOM 799 C C . ASP A 1 96 ? 4.841 7.959 -22.772 1.00 51.25 96 ASP A C 1
ATOM 801 O O . ASP A 1 96 ? 5.899 8.556 -22.893 1.00 51.25 96 ASP A O 1
ATOM 805 N N . ASP A 1 97 ? 4.710 6.927 -21.913 1.00 53.69 97 ASP A N 1
ATOM 806 C CA . ASP A 1 97 ? 5.805 6.271 -21.127 1.00 53.69 97 ASP A CA 1
ATOM 807 C C . ASP A 1 97 ? 6.772 7.216 -20.355 1.00 53.69 97 ASP A C 1
ATOM 809 O O . ASP A 1 97 ? 7.726 6.782 -19.712 1.00 53.69 97 ASP A O 1
ATOM 813 N N . LYS A 1 98 ? 6.512 8.527 -20.375 1.00 51.72 98 LYS A N 1
ATOM 814 C CA . LYS A 1 98 ? 7.357 9.629 -19.890 1.00 51.72 98 LYS A CA 1
ATOM 815 C C . LYS A 1 98 ? 7.039 10.014 -18.457 1.00 51.72 98 LYS A C 1
ATOM 817 O O . LYS A 1 98 ? 7.703 10.874 -17.880 1.00 51.72 98 LYS A O 1
ATOM 822 N N . LEU A 1 99 ? 6.009 9.409 -17.877 1.00 51.56 99 LEU A N 1
ATOM 823 C CA . LEU A 1 99 ? 5.679 9.602 -16.479 1.00 51.56 99 LEU A CA 1
ATOM 824 C C . LEU A 1 99 ? 6.571 8.674 -15.665 1.00 51.56 99 LEU A C 1
ATOM 826 O O . LEU A 1 99 ? 6.310 7.476 -15.582 1.00 51.56 99 LEU A O 1
ATOM 830 N N . ASN A 1 100 ? 7.605 9.254 -15.052 1.00 56.31 100 ASN A N 1
ATOM 831 C CA . ASN A 1 100 ? 8.437 8.642 -14.015 1.00 56.31 100 ASN A CA 1
ATOM 832 C C . ASN A 1 100 ? 7.582 8.337 -12.772 1.00 56.31 100 ASN A C 1
ATOM 834 O O . ASN A 1 100 ? 7.708 8.986 -11.730 1.00 56.31 100 ASN A O 1
ATOM 838 N N . ARG A 1 101 ? 6.635 7.405 -12.909 1.00 64.94 101 ARG A N 1
ATOM 839 C CA . ARG A 1 101 ? 5.814 6.949 -11.799 1.00 64.94 101 ARG A CA 1
ATOM 840 C C . ARG A 1 101 ? 6.619 5.921 -11.033 1.00 64.94 101 ARG A C 1
ATOM 842 O O . ARG A 1 101 ? 7.004 4.898 -11.592 1.00 64.94 101 ARG A O 1
ATOM 849 N N . TYR A 1 102 ? 6.835 6.200 -9.759 1.00 77.62 102 TYR A N 1
ATOM 850 C CA . TYR A 1 102 ? 7.470 5.275 -8.835 1.00 77.62 102 TYR A CA 1
ATOM 851 C C . TYR A 1 102 ? 6.438 4.871 -7.799 1.00 77.62 102 TYR A C 1
ATOM 853 O O . TYR A 1 102 ? 5.752 5.736 -7.248 1.00 77.62 102 TYR A O 1
ATOM 861 N N . CYS A 1 103 ? 6.301 3.570 -7.566 1.00 84.56 103 CYS A N 1
ATOM 862 C CA . CYS A 1 103 ? 5.434 3.040 -6.530 1.00 84.56 103 CYS A CA 1
ATOM 863 C C . CYS A 1 103 ? 6.219 2.126 -5.590 1.00 84.56 103 CYS A C 1
ATOM 865 O O . CYS A 1 103 ? 6.778 1.110 -5.993 1.00 84.56 103 CYS A O 1
ATOM 867 N N . THR A 1 104 ? 6.253 2.503 -4.321 1.00 88.81 104 THR A N 1
ATOM 868 C CA . THR A 1 104 ? 6.988 1.795 -3.277 1.00 88.81 104 THR A CA 1
ATOM 869 C C . THR A 1 104 ? 5.987 1.069 -2.396 1.00 88.81 104 THR A C 1
ATOM 871 O O . THR A 1 104 ? 5.073 1.702 -1.877 1.00 88.81 104 THR A O 1
ATOM 874 N N . PHE A 1 105 ? 6.150 -0.239 -2.221 1.00 89.12 105 PHE A N 1
ATOM 875 C CA . PHE A 1 105 ? 5.293 -1.096 -1.403 1.00 89.12 105 PHE A CA 1
ATOM 876 C C . PHE A 1 105 ? 6.006 -1.555 -0.128 1.00 89.12 105 PHE A C 1
ATOM 878 O O . PHE A 1 105 ? 7.215 -1.792 -0.134 1.00 89.12 105 PHE A O 1
ATOM 885 N N . TRP A 1 106 ? 5.237 -1.742 0.941 1.00 91.44 106 TRP A N 1
ATOM 886 C CA . TRP A 1 106 ? 5.636 -2.426 2.173 1.00 91.44 106 TRP A CA 1
ATOM 887 C C . TRP A 1 106 ? 4.424 -3.149 2.780 1.00 91.44 106 TRP A C 1
ATOM 889 O O . TRP A 1 106 ? 3.314 -3.091 2.241 1.00 91.44 106 TRP A O 1
ATOM 899 N N . LYS A 1 107 ? 4.618 -3.864 3.890 1.00 90.06 107 LYS A N 1
ATOM 900 C CA . LYS A 1 107 ? 3.636 -4.814 4.450 1.00 90.06 107 LYS A CA 1
ATOM 901 C C . LYS A 1 107 ? 2.224 -4.253 4.685 1.00 90.06 107 LYS A C 1
ATOM 903 O O . LYS A 1 107 ? 1.241 -4.980 4.573 1.00 90.06 107 LYS A O 1
ATOM 908 N N . ASN A 1 108 ? 2.107 -2.973 5.026 1.00 91.19 108 ASN A N 1
ATOM 909 C CA . ASN A 1 108 ? 0.850 -2.320 5.409 1.00 91.19 108 ASN A CA 1
ATOM 910 C C . ASN A 1 108 ? 0.603 -1.001 4.669 1.00 91.19 108 ASN A C 1
ATOM 912 O O . ASN A 1 108 ? -0.370 -0.309 4.982 1.00 91.19 108 ASN A O 1
ATOM 916 N N . GLY A 1 109 ? 1.457 -0.646 3.709 1.00 91.38 109 GLY A N 1
ATOM 917 C CA . GLY A 1 109 ? 1.303 0.589 2.962 1.00 91.38 109 GLY A CA 1
ATOM 918 C C . GLY A 1 109 ? 1.975 0.591 1.599 1.00 91.38 109 GLY A C 1
ATOM 919 O O . GLY A 1 109 ? 2.690 -0.331 1.205 1.00 91.38 109 GLY A O 1
ATOM 920 N N . LEU A 1 110 ? 1.657 1.629 0.844 1.00 91.06 110 LEU A N 1
ATOM 921 C CA . LEU A 1 110 ? 2.282 1.938 -0.420 1.00 91.06 110 LEU A CA 1
ATOM 922 C C . LEU A 1 110 ? 2.360 3.445 -0.592 1.00 91.06 110 LEU A C 1
ATOM 924 O O . LEU A 1 110 ? 1.492 4.191 -0.141 1.00 91.06 110 LEU A O 1
ATOM 928 N N . TYR A 1 111 ? 3.368 3.881 -1.318 1.00 89.44 111 TYR A N 1
ATOM 929 C CA . TYR A 1 111 ? 3.519 5.248 -1.768 1.00 89.44 111 TYR A CA 1
ATOM 930 C C . TYR A 1 111 ? 3.553 5.258 -3.290 1.00 89.44 111 TYR A C 1
ATOM 932 O O . TYR A 1 111 ? 4.145 4.363 -3.895 1.00 89.44 111 TYR A O 1
ATOM 940 N N . TRP A 1 112 ? 2.944 6.259 -3.921 1.00 86.69 112 TRP A N 1
ATOM 941 C CA . TRP A 1 112 ? 3.171 6.526 -5.335 1.00 86.69 112 TRP A CA 1
ATOM 942 C C . TRP A 1 112 ? 3.484 7.990 -5.600 1.00 86.69 112 TRP A C 1
ATOM 944 O O . TRP A 1 112 ? 2.925 8.895 -4.985 1.00 86.69 112 TRP A O 1
ATOM 954 N N . PHE A 1 113 ? 4.339 8.206 -6.590 1.00 82.75 113 PHE A N 1
ATOM 955 C CA . PHE A 1 113 ? 4.661 9.512 -7.141 1.00 82.75 113 PHE A CA 1
ATOM 956 C C . PHE A 1 113 ? 4.308 9.531 -8.622 1.00 82.75 113 PHE A C 1
ATOM 958 O O . PHE A 1 113 ? 4.556 8.547 -9.317 1.00 82.75 113 PHE A O 1
ATOM 965 N N . ASN A 1 114 ? 3.725 10.620 -9.127 1.00 76.31 114 ASN A N 1
ATOM 966 C CA . ASN A 1 114 ? 3.299 10.694 -10.529 1.00 76.31 114 ASN A CA 1
ATOM 967 C C . ASN A 1 114 ? 4.293 11.389 -11.480 1.00 76.31 114 ASN A C 1
ATOM 969 O O . ASN A 1 114 ? 3.963 11.569 -12.650 1.00 76.31 114 ASN A O 1
ATOM 973 N N . GLY A 1 115 ? 5.468 11.808 -11.003 1.00 71.62 115 GLY A N 1
ATOM 974 C CA . GLY A 1 115 ? 6.456 12.541 -11.808 1.00 71.62 115 GLY A CA 1
ATOM 975 C C . GLY A 1 115 ? 6.189 14.047 -11.940 1.00 71.62 115 GLY A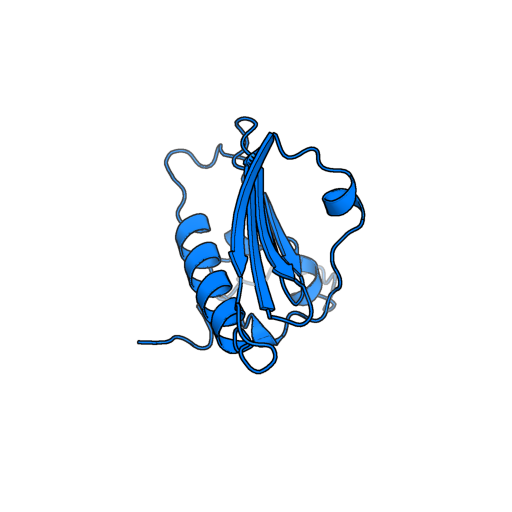 C 1
ATOM 976 O O . GLY A 1 115 ? 7.093 14.793 -12.300 1.00 71.62 115 GLY A O 1
ATOM 977 N N . HIS A 1 116 ? 4.984 14.517 -11.604 1.00 75.31 116 HIS A N 1
ATOM 978 C CA . HIS A 1 116 ? 4.559 15.920 -11.705 1.00 75.31 116 HIS A CA 1
ATOM 979 C C . HIS A 1 116 ? 4.505 16.639 -10.352 1.00 75.31 116 HIS A C 1
ATOM 981 O O . HIS A 1 116 ? 3.834 17.659 -10.216 1.00 75.31 116 HIS A O 1
ATOM 987 N N . GLY A 1 117 ? 5.184 16.099 -9.341 1.00 76.00 117 GLY A N 1
ATOM 988 C CA . GLY A 1 117 ? 5.195 16.664 -7.993 1.00 76.00 117 GLY A CA 1
ATOM 989 C C . GLY A 1 117 ? 4.087 16.141 -7.080 1.00 76.00 117 GLY A C 1
ATOM 990 O O . GLY A 1 117 ? 4.151 16.423 -5.892 1.00 76.00 117 GLY A O 1
ATOM 991 N N . VAL A 1 118 ? 3.135 15.342 -7.587 1.00 81.69 118 VAL A N 1
ATOM 992 C CA . VAL A 1 118 ? 2.082 14.759 -6.743 1.00 81.69 118 VAL A CA 1
ATOM 993 C C . VAL A 1 118 ? 2.545 13.423 -6.182 1.00 81.69 118 VAL A C 1
ATOM 995 O O . VAL A 1 118 ? 2.789 12.464 -6.927 1.00 81.69 118 VAL A O 1
ATOM 998 N N . GLY A 1 119 ? 2.637 13.378 -4.860 1.00 87.12 119 GLY A N 1
ATOM 999 C CA . GLY A 1 119 ? 2.914 12.182 -4.074 1.00 87.12 119 GLY A CA 1
ATOM 1000 C C . GLY A 1 119 ? 1.672 11.746 -3.316 1.00 87.12 119 GLY A C 1
ATOM 1001 O O . GLY A 1 119 ? 0.854 12.575 -2.915 1.00 87.12 119 GLY A O 1
ATOM 1002 N N . SER A 1 120 ? 1.492 10.447 -3.119 1.00 88.25 120 SER A N 1
ATOM 1003 C CA . SER A 1 120 ? 0.378 9.952 -2.321 1.00 88.25 120 SER A CA 1
ATOM 1004 C C . SER A 1 120 ? 0.721 8.677 -1.569 1.00 88.25 120 SER A C 1
ATOM 1006 O O . SER A 1 120 ? 1.272 7.729 -2.124 1.00 88.25 120 SER A O 1
ATOM 1008 N N . LEU A 1 121 ? 0.350 8.663 -0.295 1.00 91.00 121 LEU A N 1
ATOM 1009 C CA . LEU A 1 121 ? 0.580 7.587 0.650 1.00 91.00 121 LEU A CA 1
ATOM 1010 C C . LEU A 1 121 ? -0.730 6.885 0.994 1.00 91.00 121 LEU A C 1
ATOM 1012 O O . LEU A 1 121 ? -1.635 7.489 1.562 1.00 91.00 121 LEU A O 1
ATOM 1016 N N . VAL A 1 122 ? -0.760 5.607 0.643 1.00 91.94 122 VAL A N 1
ATOM 1017 C CA . VAL A 1 122 ? -1.621 4.497 1.056 1.00 91.94 122 VAL A CA 1
ATOM 1018 C C . VAL A 1 122 ? -1.239 3.787 2.354 1.00 91.94 122 VAL A C 1
ATOM 1020 O O . VAL A 1 122 ? -0.330 2.977 2.238 1.00 91.94 122 VAL A O 1
ATOM 1023 N N . GLU A 1 123 ? -1.836 3.955 3.540 1.00 93.12 123 GLU A N 1
ATOM 1024 C CA . GLU A 1 123 ? -1.367 3.130 4.676 1.00 93.12 123 GLU A CA 1
ATOM 1025 C C . GLU A 1 123 ? -2.394 2.730 5.728 1.00 93.12 123 GLU A C 1
ATOM 1027 O O . GLU A 1 123 ? -3.220 3.526 6.156 1.00 93.12 123 GLU A O 1
ATOM 1032 N N . ILE A 1 124 ? -2.295 1.484 6.194 1.00 93.75 124 ILE A N 1
ATOM 1033 C CA . ILE A 1 124 ? -3.001 1.004 7.378 1.00 93.75 124 ILE A CA 1
ATOM 1034 C C . ILE A 1 124 ? -2.113 1.182 8.607 1.00 93.75 124 ILE A C 1
ATOM 1036 O O . ILE A 1 124 ? -1.031 0.601 8.690 1.00 93.75 124 ILE A O 1
ATOM 1040 N N . VAL A 1 125 ? -2.590 1.948 9.579 1.00 91.88 125 VAL A N 1
ATOM 1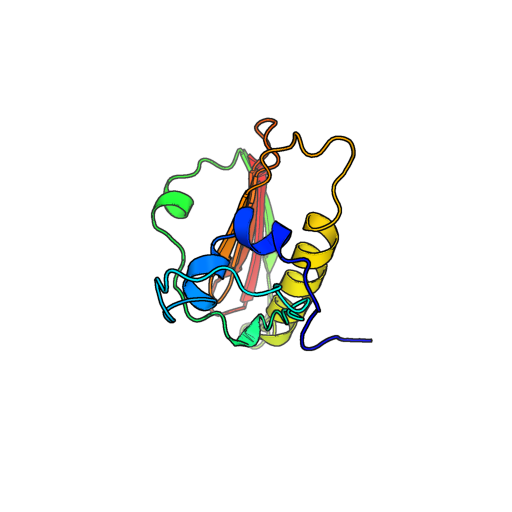041 C CA . VAL A 1 125 ? -1.882 2.267 10.824 1.00 91.88 125 VAL A CA 1
ATOM 1042 C C . VAL A 1 125 ? -2.733 1.907 12.043 1.00 91.88 125 VAL A C 1
ATOM 1044 O O . VAL A 1 125 ? -3.845 1.392 11.903 1.00 91.88 125 VAL A O 1
ATOM 1047 N N . ASP A 1 126 ? -2.202 2.193 13.235 1.00 92.38 126 ASP A N 1
ATOM 1048 C CA . ASP A 1 126 ? -2.926 2.075 14.507 1.00 92.38 126 ASP A CA 1
ATOM 1049 C C . ASP A 1 126 ? -3.490 0.660 14.714 1.00 92.38 126 ASP A C 1
ATOM 1051 O O . ASP A 1 126 ? -4.695 0.458 14.795 1.00 92.38 126 ASP A O 1
ATOM 1055 N N . GLU A 1 127 ? -2.616 -0.352 14.643 1.00 91.06 127 GLU A N 1
ATOM 1056 C CA . GLU A 1 127 ? -2.985 -1.774 14.792 1.00 91.06 127 GLU A CA 1
ATOM 1057 C C . GLU A 1 127 ? -4.110 -2.241 13.844 1.00 91.06 127 GLU A C 1
ATOM 1059 O O . GLU A 1 127 ? -4.858 -3.174 14.128 1.00 91.06 127 GLU A O 1
ATOM 1064 N N . SER A 1 128 ? -4.189 -1.638 12.657 1.00 92.62 128 SER A N 1
ATOM 1065 C CA . SER A 1 128 ? -5.249 -1.858 11.664 1.00 92.62 128 SER A CA 1
ATOM 1066 C C . SER A 1 128 ? -6.581 -1.177 11.964 1.00 92.62 128 SER A C 1
ATOM 1068 O O . SER A 1 128 ? -7.609 -1.604 11.442 1.00 92.62 128 SER A O 1
ATOM 1070 N N . GLN A 1 129 ? -6.596 -0.099 12.747 1.00 95.06 129 GLN A N 1
ATOM 1071 C CA . GLN A 1 129 ? -7.812 0.665 13.048 1.00 95.06 129 GLN A CA 1
ATOM 1072 C C . GLN A 1 129 ? -7.967 1.958 12.245 1.00 95.06 129 GLN A C 1
ATOM 1074 O O . GLN A 1 129 ? -9.085 2.470 12.184 1.00 95.06 129 GLN A O 1
ATOM 1079 N N . CYS A 1 130 ? -6.925 2.467 11.579 1.00 94.44 130 CYS A N 1
ATOM 1080 C CA . CYS A 1 130 ? -7.060 3.586 10.637 1.00 94.44 130 CYS A CA 1
ATOM 1081 C C . CYS A 1 130 ? -6.426 3.257 9.284 1.00 94.44 130 CYS A C 1
ATOM 1083 O O . CYS A 1 130 ? -5.334 2.697 9.204 1.00 94.44 130 CYS A O 1
ATOM 1085 N N . VAL A 1 131 ? -7.119 3.651 8.216 1.00 93.81 131 VAL A N 1
ATOM 1086 C CA . VAL A 1 131 ? -6.539 3.794 6.878 1.00 93.81 131 VAL A CA 1
ATOM 1087 C C . VAL A 1 131 ? -6.252 5.272 6.647 1.00 93.81 131 VAL A C 1
ATOM 1089 O O . VAL A 1 131 ? -7.175 6.088 6.653 1.00 93.81 131 VAL A O 1
ATOM 1092 N N . LEU A 1 132 ? -4.986 5.604 6.430 1.00 94.00 132 LEU A N 1
ATOM 1093 C CA . LEU A 1 132 ? -4.505 6.930 6.079 1.00 94.00 132 LEU A CA 1
ATOM 1094 C C . LEU A 1 132 ? -4.315 7.054 4.571 1.00 94.00 132 LEU A C 1
ATOM 1096 O O . LEU A 1 132 ? -3.752 6.176 3.917 1.00 94.00 132 LEU A O 1
ATOM 1100 N N . VAL A 1 133 ? -4.757 8.192 4.047 1.00 92.62 133 VAL A N 1
ATOM 1101 C CA . VAL A 1 133 ? -4.448 8.664 2.701 1.00 92.62 133 VAL A CA 1
ATOM 1102 C C . VAL A 1 133 ? -3.810 10.034 2.841 1.00 92.62 133 VAL A C 1
ATOM 1104 O O . VAL A 1 133 ? -4.494 10.970 3.241 1.00 92.62 133 VAL A O 1
ATOM 1107 N N . MET A 1 134 ? -2.526 10.175 2.528 1.00 92.25 134 MET A N 1
ATOM 1108 C CA . MET A 1 134 ? -1.840 11.474 2.574 1.00 92.25 134 MET A CA 1
ATOM 1109 C C . MET A 1 134 ? -1.370 11.867 1.181 1.00 92.25 134 MET A C 1
ATOM 1111 O O . MET A 1 134 ? -0.943 10.999 0.429 1.00 92.25 134 MET A O 1
ATOM 1115 N N . MET A 1 135 ? -1.453 13.145 0.819 1.00 89.62 135 MET A N 1
ATOM 1116 C CA . MET A 1 135 ? -1.013 13.647 -0.483 1.00 89.62 135 MET A CA 1
ATOM 1117 C C . MET A 1 135 ? -0.129 14.888 -0.332 1.00 89.62 135 MET A C 1
ATOM 1119 O O . MET A 1 135 ? -0.311 15.690 0.589 1.00 89.62 135 MET A O 1
ATOM 1123 N N . SER A 1 136 ? 0.846 15.012 -1.231 1.00 84.94 136 SER A N 1
ATOM 1124 C CA . SER A 1 136 ? 1.795 16.129 -1.333 1.00 84.94 136 SER A CA 1
ATOM 1125 C C . SER A 1 136 ? 1.714 16.780 -2.700 1.00 84.94 136 SER A C 1
ATOM 1127 O O . SER A 1 136 ? 1.626 15.992 -3.672 1.00 84.94 136 SER A O 1
#

Sequence (136 aa):
NMELCQQINPSFLRMTNLHQLAVEEEEEEGGTERREERLLFFPCLLSTDRPDEMTSQVYQFGWCLQCTSKHHFFPPRYFHVLSLRLAYKMALPQEDDKLNRYCTFWKNGLYWFNGHGVGSLVEIVDESQCVLVMMS

pLDDT: mean 78.03, std 15.76, range [41.47, 95.56]